Protein AF-A0A3D3TD52-F1 (afdb_monomer_lite)

Secondary structure (DSSP, 8-state):
-HHHHHHHHHHHTT-HHHHHHHHHHHHHHHHHHHHHHH--HHHHHHHHHHHHHHHHHTGGGGGG-S-HHHHHHHHHHHHHHHHHHHHHHHHTS-TTTS-HHHHHHHHHHHHHHHHHHHHT-

Sequence (121 aa):
MEKVQSIIEAVSRNDRNSFNEFYGLYYEQVFRYSYFFLKNKEASKEVVSNVFFSIWQSRTKLKDISNMDTWMYVITKNECTRYLNKNRVYNKLSLEEIPVHLYEEAERKTDDAVLEEEIDK

Structure (mmCIF, N/CA/C/O backbone):
data_AF-A0A3D3TD52-F1
#
_entry.id   AF-A0A3D3TD52-F1
#
loop_
_atom_site.group_PDB
_atom_site.id
_atom_site.type_symbol
_atom_site.label_atom_id
_atom_site.label_alt_id
_atom_site.label_comp_id
_atom_site.label_asym_id
_atom_site.label_entity_id
_atom_site.label_seq_id
_atom_site.pdbx_PDB_ins_code
_atom_site.Cartn_x
_atom_site.Cartn_y
_atom_site.Cartn_z
_atom_site.occupancy
_atom_site.B_iso_or_equiv
_atom_site.auth_seq_id
_atom_site.auth_comp_id
_atom_site.auth_asym_id
_atom_site.auth_atom_id
_atom_site.pdbx_PDB_model_num
ATOM 1 N N . MET A 1 1 ? -7.005 -12.672 15.094 1.00 56.22 1 MET A N 1
ATOM 2 C CA . MET A 1 1 ? -7.988 -12.187 14.100 1.00 56.22 1 MET A CA 1
ATOM 3 C C . MET A 1 1 ? -8.707 -10.928 14.583 1.00 56.22 1 MET A C 1
ATOM 5 O O . MET A 1 1 ? -8.714 -9.962 13.836 1.00 56.22 1 MET A O 1
ATOM 9 N N . GLU A 1 2 ? -9.190 -10.866 15.830 1.00 65.56 2 GLU A N 1
ATOM 10 C CA . GLU A 1 2 ? -9.918 -9.695 16.376 1.00 65.56 2 GLU A CA 1
ATOM 11 C C . GLU A 1 2 ? -9.160 -8.356 16.293 1.00 65.56 2 GLU A C 1
ATOM 13 O O . GLU A 1 2 ? -9.740 -7.347 15.905 1.00 65.56 2 GLU A O 1
ATOM 18 N N . LYS A 1 3 ? -7.845 -8.345 16.559 1.00 81.81 3 LYS A N 1
ATOM 19 C CA . LYS A 1 3 ? -7.029 -7.115 16.514 1.00 81.81 3 LYS A CA 1
ATOM 20 C C . LYS A 1 3 ? -6.904 -6.495 15.113 1.00 81.81 3 LYS A C 1
ATOM 22 O O . LYS A 1 3 ? -6.820 -5.283 14.985 1.00 81.81 3 LYS A O 1
ATOM 27 N N . VAL A 1 4 ? -6.868 -7.306 14.054 1.00 85.19 4 VAL A N 1
ATOM 28 C CA . VAL A 1 4 ? -6.751 -6.783 12.677 1.00 85.19 4 VAL A CA 1
ATOM 29 C C . VAL A 1 4 ? -8.076 -6.167 12.239 1.00 85.19 4 VAL A C 1
ATOM 31 O O . VAL A 1 4 ? -8.089 -5.091 11.646 1.00 85.19 4 VAL A O 1
ATOM 34 N N . GLN A 1 5 ? -9.189 -6.810 12.593 1.00 87.94 5 GLN A N 1
ATOM 35 C CA . GLN A 1 5 ? -10.522 -6.301 12.295 1.00 87.94 5 GLN A CA 1
ATOM 36 C C . GLN A 1 5 ? -10.786 -4.960 12.994 1.00 87.94 5 GLN A C 1
ATOM 38 O O . GLN A 1 5 ? -11.261 -4.025 12.353 1.00 87.94 5 GLN A O 1
ATOM 43 N N . SER A 1 6 ? -10.404 -4.819 14.270 1.00 91.81 6 SER A N 1
ATOM 44 C CA . SER A 1 6 ? -10.568 -3.552 14.994 1.00 91.81 6 SER A CA 1
ATOM 45 C C . SER A 1 6 ? -9.738 -2.413 14.388 1.00 91.81 6 SER A C 1
ATOM 47 O O . SER A 1 6 ? -10.226 -1.286 14.283 1.00 91.81 6 SER A O 1
ATOM 49 N N . ILE A 1 7 ? -8.515 -2.707 13.928 1.00 92.50 7 ILE A N 1
ATOM 50 C CA . ILE A 1 7 ? -7.670 -1.751 13.196 1.00 92.50 7 ILE A CA 1
ATOM 51 C C . ILE A 1 7 ? -8.362 -1.324 11.896 1.00 92.50 7 ILE A C 1
ATOM 53 O O . ILE A 1 7 ? -8.480 -0.130 11.628 1.00 92.50 7 ILE A O 1
ATOM 57 N N . ILE A 1 8 ? -8.873 -2.274 11.108 1.00 92.88 8 ILE A N 1
ATOM 58 C CA . ILE A 1 8 ? -9.581 -1.992 9.850 1.00 92.88 8 ILE A CA 1
ATOM 59 C C . ILE A 1 8 ? -10.810 -1.101 10.088 1.00 92.88 8 ILE A C 1
ATOM 61 O O . ILE A 1 8 ? -11.031 -0.126 9.364 1.00 92.88 8 ILE A O 1
ATOM 65 N N . GLU A 1 9 ? -11.593 -1.389 11.125 1.00 93.50 9 GLU A N 1
ATOM 66 C CA . GLU A 1 9 ? -12.762 -0.588 11.486 1.00 93.50 9 GLU A CA 1
ATOM 67 C C . GLU A 1 9 ? -12.387 0.841 11.889 1.00 93.50 9 GLU A C 1
ATOM 69 O O . GLU A 1 9 ? -13.052 1.797 11.482 1.00 93.50 9 GLU A O 1
ATOM 74 N N . ALA A 1 10 ? -11.318 1.020 12.663 1.00 94.06 10 ALA A N 1
ATOM 75 C CA . ALA A 1 10 ? -10.824 2.342 13.034 1.00 94.06 10 ALA A CA 1
ATOM 76 C C . ALA A 1 10 ? -10.283 3.121 11.819 1.00 94.06 10 ALA A C 1
ATOM 78 O O . ALA A 1 10 ? -10.644 4.285 11.623 1.00 94.06 10 ALA A O 1
ATOM 79 N N . VAL A 1 11 ? -9.531 2.461 10.931 1.00 94.88 11 VAL A N 1
ATOM 80 C CA . VAL A 1 11 ? -9.062 3.035 9.656 1.00 94.88 11 VAL A CA 1
ATOM 81 C C . VAL A 1 11 ? -10.234 3.517 8.799 1.00 94.88 11 VAL A C 1
ATOM 83 O O . VAL A 1 11 ? -10.204 4.632 8.270 1.00 94.88 11 VAL A O 1
ATOM 86 N N . SER A 1 12 ? -11.310 2.726 8.711 1.00 93.75 12 SER A N 1
ATOM 87 C CA . SER A 1 12 ? -12.510 3.094 7.945 1.00 93.75 12 SER A CA 1
ATOM 88 C C . SER A 1 12 ? -13.197 4.367 8.463 1.00 93.75 12 SER A C 1
ATOM 90 O O . SER A 1 12 ? -13.893 5.045 7.707 1.00 93.75 12 SER A O 1
ATOM 92 N N . ARG A 1 13 ? -12.944 4.734 9.727 1.00 94.38 13 ARG A N 1
ATOM 93 C CA . ARG A 1 13 ? -13.448 5.938 10.403 1.00 94.38 13 ARG A CA 1
ATOM 94 C C . ARG A 1 13 ? -12.460 7.111 10.392 1.00 94.38 13 ARG A C 1
ATOM 96 O O . ARG A 1 13 ? -12.650 8.063 11.141 1.00 94.38 13 ARG A O 1
ATOM 103 N N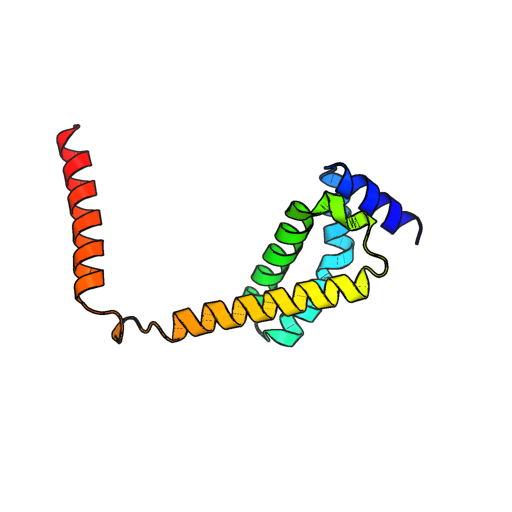 . ASN A 1 14 ? -11.468 7.095 9.497 1.00 93.62 14 ASN A N 1
ATOM 104 C CA . ASN A 1 14 ? -10.433 8.131 9.337 1.00 93.62 14 ASN A CA 1
ATOM 105 C C . ASN A 1 14 ? -9.371 8.181 10.443 1.00 93.62 14 ASN A C 1
ATOM 107 O O . ASN A 1 14 ? -8.650 9.178 10.524 1.00 93.62 14 ASN A O 1
ATOM 111 N N . ASP A 1 15 ? -9.232 7.142 11.269 1.00 95.62 15 ASP A N 1
ATOM 112 C CA . ASP A 1 15 ? -8.166 7.140 12.265 1.00 9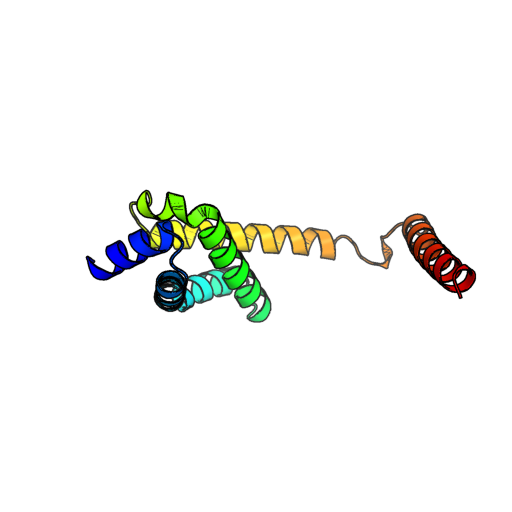5.62 15 ASP A CA 1
ATOM 113 C C . ASP A 1 15 ? -6.795 6.906 11.611 1.00 95.62 15 ASP A C 1
ATOM 115 O O . ASP A 1 15 ? -6.494 5.832 11.083 1.00 95.62 15 ASP A O 1
ATOM 119 N N . ARG A 1 16 ? -5.950 7.939 11.654 1.00 94.12 16 ARG A N 1
ATOM 120 C CA . ARG A 1 16 ? -4.599 7.911 11.080 1.00 94.12 16 ARG A CA 1
ATOM 121 C C . ARG A 1 16 ? -3.655 7.015 11.877 1.00 94.12 16 ARG A C 1
ATOM 123 O O . ARG A 1 16 ? -2.770 6.409 11.282 1.00 94.12 16 ARG A O 1
ATOM 130 N N . ASN A 1 17 ? -3.845 6.903 13.192 1.00 96.06 17 ASN A N 1
ATOM 131 C CA . ASN A 1 17 ? -2.978 6.073 14.028 1.00 96.06 17 ASN A CA 1
ATOM 132 C C . ASN A 1 17 ? -3.187 4.592 13.711 1.00 96.06 17 ASN A C 1
ATOM 134 O O . ASN A 1 17 ? -2.223 3.887 13.418 1.00 96.06 17 ASN A O 1
ATOM 138 N N . SER A 1 18 ? -4.446 4.158 13.625 1.00 96.06 18 SER A N 1
ATOM 139 C CA . SER A 1 18 ? -4.775 2.808 13.162 1.00 96.06 18 SER A CA 1
ATOM 140 C C . SER A 1 18 ? -4.278 2.539 11.741 1.00 96.06 18 SER A C 1
ATOM 142 O O . SER A 1 18 ? -3.892 1.416 11.427 1.00 96.06 18 SER A O 1
ATOM 144 N N . PHE A 1 19 ? -4.220 3.554 10.871 1.00 96.94 19 PHE A N 1
ATOM 145 C CA . PHE A 1 19 ? -3.647 3.374 9.535 1.00 96.94 19 PHE A CA 1
ATOM 146 C C . PHE A 1 19 ? -2.132 3.160 9.562 1.00 96.94 19 PHE A C 1
ATOM 148 O O . PHE A 1 19 ? -1.626 2.344 8.797 1.00 96.94 19 PHE A O 1
ATOM 155 N N . ASN A 1 20 ? -1.409 3.824 10.465 1.00 96.69 20 ASN A N 1
ATOM 156 C CA . ASN A 1 20 ? 0.016 3.561 10.666 1.00 96.69 20 ASN A CA 1
ATOM 157 C C . ASN A 1 20 ? 0.257 2.135 11.184 1.00 96.69 20 ASN A C 1
ATOM 159 O O . ASN A 1 20 ? 1.180 1.464 10.722 1.00 96.69 20 ASN A O 1
ATOM 163 N N . GLU A 1 21 ? -0.592 1.642 12.091 1.00 96.31 21 GLU A N 1
ATOM 164 C CA . GLU A 1 21 ? -0.534 0.245 12.537 1.00 96.31 21 GLU A CA 1
ATOM 165 C C . GLU A 1 21 ? -0.821 -0.726 11.387 1.00 96.31 21 GLU A C 1
ATOM 167 O O . GLU A 1 21 ? -0.057 -1.664 11.160 1.00 96.31 21 GLU A O 1
ATOM 172 N N . PHE A 1 22 ? -1.876 -0.468 10.611 1.00 95.88 22 PHE A N 1
ATOM 173 C CA . PHE A 1 22 ? -2.210 -1.238 9.413 1.00 95.88 22 PHE A CA 1
ATOM 174 C C . PHE A 1 22 ? -1.044 -1.272 8.416 1.00 95.88 22 PHE A C 1
ATOM 176 O O . PHE A 1 22 ? -0.678 -2.336 7.919 1.00 95.88 22 PHE A O 1
ATOM 183 N N . TYR A 1 23 ? -0.423 -0.120 8.157 1.00 97.19 23 TYR A N 1
ATOM 184 C CA . TYR A 1 23 ? 0.753 -0.017 7.304 1.00 97.19 23 TYR A CA 1
ATOM 185 C C . TYR A 1 23 ? 1.887 -0.902 7.825 1.00 97.19 23 TYR A C 1
ATOM 187 O O . TYR A 1 23 ? 2.427 -1.707 7.070 1.00 97.19 23 TYR A O 1
ATOM 195 N N . GLY A 1 24 ? 2.211 -0.815 9.119 1.00 96.69 24 GLY A N 1
ATOM 196 C CA . GLY A 1 24 ? 3.254 -1.633 9.740 1.00 96.69 24 GLY A CA 1
ATOM 197 C C . GLY A 1 24 ? 3.008 -3.139 9.607 1.00 96.69 24 GLY A C 1
ATOM 198 O O . GLY A 1 24 ? 3.953 -3.890 9.376 1.00 96.69 24 GLY A O 1
ATOM 199 N N . LEU A 1 25 ? 1.747 -3.578 9.688 1.00 95.31 25 LEU A N 1
ATOM 200 C CA . LEU A 1 25 ? 1.369 -4.989 9.549 1.00 95.31 25 LEU A CA 1
ATOM 201 C C . LEU A 1 25 ? 1.565 -5.527 8.126 1.00 95.31 25 LEU A C 1
ATOM 203 O O . LEU A 1 25 ? 2.012 -6.661 7.955 1.00 95.31 25 LEU A O 1
ATOM 207 N N . TYR A 1 26 ? 1.232 -4.733 7.107 1.00 96.94 26 TYR A N 1
ATOM 208 C CA . TYR A 1 26 ? 1.199 -5.201 5.716 1.00 96.94 26 TYR A CA 1
ATOM 209 C C . TYR A 1 26 ? 2.395 -4.753 4.872 1.00 96.94 26 TYR A C 1
ATOM 211 O O . TYR A 1 26 ? 2.602 -5.291 3.784 1.00 96.94 26 TYR A O 1
ATOM 219 N N . TYR A 1 27 ? 3.211 -3.811 5.354 1.00 98.19 27 TYR A N 1
ATOM 220 C CA . TYR A 1 27 ? 4.322 -3.231 4.597 1.00 98.19 27 TYR A CA 1
ATOM 221 C C . TYR A 1 27 ? 5.259 -4.290 4.013 1.00 98.19 27 TYR A C 1
ATOM 223 O O . TYR A 1 27 ? 5.532 -4.274 2.814 1.00 98.19 27 TYR A O 1
ATOM 231 N N . GLU A 1 28 ? 5.731 -5.233 4.833 1.00 98.00 28 GLU A N 1
ATOM 232 C CA . GLU A 1 28 ? 6.680 -6.250 4.375 1.00 98.00 28 GLU A CA 1
ATOM 233 C C . GLU A 1 28 ? 6.054 -7.162 3.308 1.00 98.00 28 GLU A C 1
ATOM 235 O O . GLU A 1 28 ? 6.693 -7.495 2.310 1.00 98.00 28 GLU A O 1
ATOM 240 N N . GLN A 1 29 ? 4.783 -7.536 3.479 1.00 97.56 29 GLN A N 1
ATOM 241 C CA . GLN A 1 29 ? 4.054 -8.368 2.523 1.00 97.56 29 GLN A CA 1
ATOM 242 C C . GLN A 1 29 ? 3.914 -7.657 1.169 1.00 97.56 29 GLN A C 1
ATOM 244 O O . GLN A 1 29 ? 4.308 -8.222 0.145 1.00 97.56 29 GLN A O 1
ATOM 249 N N . VAL A 1 30 ? 3.442 -6.406 1.171 1.00 98.56 30 VAL A N 1
ATOM 250 C CA . VAL A 1 30 ? 3.306 -5.580 -0.040 1.00 98.56 30 VAL A CA 1
ATOM 251 C C . VAL A 1 30 ? 4.668 -5.371 -0.696 1.00 98.56 30 VAL A C 1
ATOM 253 O O . VAL A 1 30 ? 4.804 -5.562 -1.901 1.00 98.56 30 VAL A O 1
ATOM 256 N N . PHE A 1 31 ? 5.707 -5.053 0.081 1.00 98.75 31 PHE A N 1
ATOM 257 C CA . PHE A 1 31 ? 7.055 -4.863 -0.447 1.00 98.75 31 PHE A CA 1
ATOM 258 C C . PHE A 1 31 ? 7.593 -6.131 -1.122 1.00 98.75 31 PHE A C 1
ATOM 260 O O . PHE A 1 31 ? 8.133 -6.052 -2.225 1.00 98.75 31 PHE A O 1
ATOM 267 N N . ARG A 1 32 ? 7.416 -7.310 -0.508 1.00 98.50 32 ARG A N 1
ATOM 268 C CA . ARG A 1 32 ? 7.843 -8.590 -1.100 1.00 98.50 32 ARG A CA 1
ATOM 269 C C . ARG A 1 32 ? 7.115 -8.883 -2.408 1.00 98.50 32 ARG A C 1
ATOM 271 O O . ARG A 1 32 ? 7.762 -9.309 -3.363 1.00 98.50 32 ARG A O 1
ATOM 278 N N . TYR A 1 33 ? 5.808 -8.633 -2.482 1.00 98.25 33 TYR A N 1
ATOM 279 C CA . TYR A 1 33 ? 5.050 -8.782 -3.727 1.00 98.25 33 TYR A CA 1
ATOM 280 C C . TYR A 1 33 ? 5.533 -7.808 -4.799 1.00 98.25 33 TYR A C 1
ATOM 282 O O . TYR A 1 33 ? 5.849 -8.234 -5.909 1.00 98.25 33 TYR A O 1
ATOM 290 N N . SER A 1 34 ? 5.678 -6.528 -4.460 1.00 98.56 34 SER A N 1
ATOM 291 C CA . SER A 1 34 ? 6.193 -5.516 -5.382 1.00 98.56 34 SER A CA 1
ATOM 292 C C . SER A 1 34 ? 7.569 -5.889 -5.923 1.00 98.56 34 SER A C 1
ATOM 294 O O . SER A 1 34 ? 7.782 -5.898 -7.135 1.00 98.56 34 SER A O 1
ATOM 296 N N . TYR A 1 35 ? 8.484 -6.301 -5.044 1.00 98.44 35 TYR A N 1
ATOM 297 C CA . TYR A 1 35 ? 9.826 -6.715 -5.440 1.00 98.44 35 TYR A CA 1
ATOM 298 C C . TYR A 1 35 ? 9.819 -7.990 -6.279 1.00 98.44 35 TYR A C 1
ATOM 300 O O . TYR A 1 35 ? 10.597 -8.110 -7.225 1.00 98.44 35 TYR A O 1
ATOM 308 N N . PHE A 1 36 ? 8.915 -8.929 -5.993 1.00 97.62 36 PHE A N 1
ATOM 309 C CA . PHE A 1 36 ? 8.751 -10.123 -6.808 1.00 97.62 36 PHE A CA 1
ATOM 310 C C . PHE A 1 36 ? 8.425 -9.780 -8.269 1.00 97.62 36 PHE A C 1
ATOM 312 O O . PHE A 1 36 ? 9.044 -10.371 -9.155 1.00 97.62 36 PHE A O 1
ATOM 319 N N . PHE A 1 37 ? 7.525 -8.820 -8.514 1.00 96.00 37 PHE A N 1
ATOM 320 C CA . PHE A 1 37 ? 7.127 -8.408 -9.864 1.00 96.00 37 PHE A CA 1
ATOM 321 C C . PHE A 1 37 ? 8.130 -7.471 -10.545 1.00 96.00 37 PHE A C 1
ATOM 323 O O . PHE A 1 37 ? 8.348 -7.593 -11.747 1.00 96.00 37 PHE A O 1
ATOM 330 N N . LEU A 1 38 ? 8.724 -6.534 -9.802 1.00 96.88 38 LEU A N 1
ATOM 331 C CA . LEU A 1 38 ? 9.519 -5.445 -10.382 1.00 96.88 38 LEU A CA 1
ATOM 332 C C . LEU A 1 38 ? 11.024 -5.715 -10.388 1.00 96.88 38 LEU A C 1
ATOM 334 O O . LEU A 1 38 ? 11.740 -5.107 -11.176 1.00 96.88 38 LEU A O 1
ATOM 338 N N . LYS A 1 39 ? 11.521 -6.576 -9.486 1.00 96.94 39 LYS A N 1
ATOM 339 C CA . LYS A 1 39 ? 12.956 -6.866 -9.281 1.00 96.94 39 LYS A CA 1
ATOM 340 C C . LYS A 1 39 ? 13.834 -5.623 -9.051 1.00 96.94 39 LYS A C 1
ATOM 342 O O . LYS A 1 39 ? 15.052 -5.693 -9.167 1.00 96.94 39 LYS A O 1
ATOM 347 N N . ASN A 1 40 ? 13.228 -4.500 -8.671 1.00 97.69 40 ASN A N 1
ATOM 348 C CA . ASN A 1 40 ? 13.890 -3.225 -8.420 1.00 97.69 40 ASN A CA 1
ATOM 349 C C . ASN A 1 40 ? 13.389 -2.648 -7.089 1.00 97.69 40 ASN A C 1
ATOM 351 O O . ASN A 1 40 ? 12.180 -2.587 -6.849 1.00 97.69 40 ASN A O 1
ATOM 355 N N . LYS A 1 41 ? 14.309 -2.264 -6.200 1.00 97.94 41 LYS A N 1
ATOM 356 C CA . LYS A 1 41 ? 13.990 -1.870 -4.821 1.00 97.94 41 LYS A CA 1
ATOM 357 C C . LYS A 1 41 ? 13.275 -0.521 -4.765 1.00 97.94 41 LYS A C 1
ATOM 359 O O . LYS A 1 41 ? 12.309 -0.379 -4.020 1.00 97.94 41 LYS A O 1
ATOM 364 N N . GLU A 1 42 ? 13.731 0.445 -5.543 1.00 97.69 42 GLU A N 1
ATOM 365 C CA . GLU A 1 42 ? 13.221 1.813 -5.610 1.00 97.69 42 GLU A CA 1
ATOM 366 C C . GLU A 1 42 ? 11.804 1.823 -6.193 1.00 97.69 42 GLU A C 1
ATOM 368 O O . GLU A 1 42 ? 10.877 2.306 -5.545 1.00 97.69 42 GLU A O 1
ATOM 373 N N . ALA A 1 43 ? 11.610 1.157 -7.332 1.00 97.44 43 ALA A N 1
ATOM 374 C CA . ALA A 1 43 ? 10.303 0.943 -7.947 1.00 97.44 43 ALA A CA 1
ATOM 375 C C . ALA A 1 43 ? 9.334 0.218 -6.999 1.00 97.44 43 ALA A C 1
ATOM 377 O O . ALA A 1 43 ? 8.153 0.551 -6.916 1.00 97.44 43 ALA A O 1
ATOM 378 N N . SER A 1 44 ? 9.835 -0.756 -6.230 1.00 98.50 44 SER A N 1
ATOM 379 C CA . SER A 1 44 ? 9.016 -1.465 -5.240 1.00 98.50 44 SER A CA 1
ATOM 380 C C . SER A 1 44 ? 8.552 -0.552 -4.113 1.00 98.50 44 SER A C 1
ATOM 382 O O . SER A 1 44 ? 7.397 -0.645 -3.708 1.00 98.50 44 SER A O 1
ATOM 384 N N . LYS A 1 45 ? 9.418 0.342 -3.620 1.00 98.44 45 LYS A N 1
ATOM 385 C CA . LYS A 1 45 ? 9.038 1.343 -2.612 1.00 9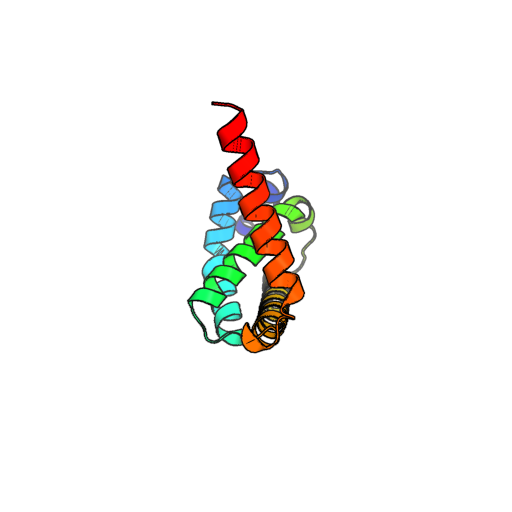8.44 45 LYS A CA 1
ATOM 386 C C . LYS A 1 45 ? 7.991 2.314 -3.153 1.00 98.44 45 LYS A C 1
ATOM 388 O O . LYS A 1 45 ? 7.046 2.626 -2.439 1.00 98.44 45 LYS A O 1
ATOM 393 N N . GLU A 1 46 ? 8.128 2.754 -4.402 1.00 98.06 46 GLU A N 1
ATOM 394 C CA . GLU A 1 46 ? 7.131 3.619 -5.041 1.00 98.06 46 GLU A CA 1
ATOM 395 C C . GLU A 1 46 ? 5.769 2.921 -5.144 1.00 98.06 46 GLU A C 1
ATOM 397 O O . GLU A 1 46 ? 4.747 3.484 -4.751 1.00 98.06 46 GLU A O 1
ATOM 402 N N . VAL A 1 47 ? 5.748 1.662 -5.595 1.00 98.44 47 VAL A N 1
ATOM 403 C CA . VAL A 1 47 ? 4.508 0.879 -5.654 1.00 98.44 47 VAL A CA 1
ATOM 404 C C . VAL A 1 47 ? 3.903 0.663 -4.271 1.00 98.44 47 VAL A C 1
ATOM 406 O O . VAL A 1 47 ? 2.696 0.822 -4.126 1.00 98.44 47 VAL A O 1
ATOM 409 N N . VAL A 1 48 ? 4.706 0.358 -3.247 1.00 98.62 48 VAL A N 1
ATOM 410 C CA . VAL A 1 48 ? 4.218 0.251 -1.861 1.00 98.62 48 VAL A CA 1
ATOM 411 C C . VAL A 1 48 ? 3.505 1.538 -1.442 1.00 98.62 48 VAL A C 1
ATOM 413 O O . VAL A 1 48 ? 2.363 1.479 -0.985 1.00 98.62 48 VAL A O 1
ATOM 416 N N . SER A 1 49 ? 4.128 2.699 -1.659 1.00 98.44 49 SER A N 1
ATOM 417 C CA . SER A 1 49 ? 3.513 3.996 -1.360 1.00 98.44 49 SER A CA 1
ATOM 418 C C . SER A 1 49 ? 2.192 4.191 -2.110 1.00 98.44 49 SER A C 1
ATOM 420 O O . SER A 1 49 ? 1.194 4.574 -1.502 1.00 98.44 49 SER A O 1
ATOM 422 N N . ASN A 1 50 ? 2.151 3.867 -3.405 1.00 98.31 50 ASN A N 1
ATOM 423 C CA . ASN A 1 50 ? 0.945 3.988 -4.229 1.00 98.31 50 ASN A CA 1
ATOM 424 C C . ASN A 1 50 ? -0.185 3.054 -3.772 1.00 98.31 50 ASN A C 1
ATOM 426 O O . ASN A 1 50 ? -1.348 3.467 -3.749 1.00 98.31 50 ASN A O 1
ATOM 430 N N . VAL A 1 51 ? 0.144 1.818 -3.377 1.00 98.38 51 VAL A N 1
ATOM 431 C CA . VAL A 1 51 ? -0.810 0.856 -2.810 1.00 98.38 51 VAL A CA 1
ATOM 432 C C . VAL A 1 51 ? -1.425 1.445 -1.548 1.00 98.38 51 VAL A C 1
ATOM 434 O O . VAL A 1 51 ? -2.634 1.659 -1.508 1.00 98.38 51 VAL A O 1
ATOM 437 N N . PHE A 1 52 ? -0.617 1.785 -0.542 1.00 98.31 52 PHE A N 1
ATOM 438 C CA . PHE A 1 52 ? -1.141 2.289 0.728 1.00 98.31 52 PHE A CA 1
ATOM 439 C C . PHE A 1 52 ? -1.878 3.622 0.576 1.00 98.31 52 PHE A C 1
ATOM 441 O O . PHE A 1 52 ? -2.907 3.827 1.219 1.00 98.31 52 PHE A O 1
ATOM 448 N N . PHE A 1 53 ? -1.438 4.497 -0.326 1.00 97.81 53 PHE A N 1
ATOM 449 C CA . PHE A 1 53 ? -2.175 5.713 -0.650 1.00 97.81 53 PHE A CA 1
ATOM 450 C C . PHE A 1 53 ? -3.563 5.409 -1.233 1.00 97.81 53 PHE A C 1
ATOM 452 O O . PHE A 1 53 ? -4.560 5.978 -0.787 1.00 97.81 53 PHE A O 1
ATOM 459 N N . SER A 1 54 ? -3.658 4.460 -2.167 1.00 96.62 54 SER A N 1
ATOM 460 C CA . SER A 1 54 ? -4.934 4.033 -2.764 1.00 96.62 54 SER A CA 1
ATOM 461 C C . SER A 1 54 ? -5.860 3.376 -1.732 1.00 96.62 54 SER A C 1
ATOM 463 O O . SER A 1 54 ? -7.071 3.621 -1.723 1.00 96.62 54 SER A O 1
ATOM 465 N N . ILE A 1 55 ? -5.293 2.591 -0.812 1.00 96.38 55 ILE A N 1
ATOM 466 C CA . ILE A 1 55 ? -6.010 2.013 0.332 1.00 96.38 55 ILE A CA 1
ATOM 467 C C . ILE A 1 55 ? -6.566 3.130 1.216 1.00 96.38 55 ILE A C 1
ATOM 469 O O . ILE A 1 55 ? -7.751 3.121 1.539 1.00 96.38 55 ILE A O 1
ATOM 473 N N . TRP A 1 56 ? -5.751 4.127 1.571 1.00 97.19 56 TRP A N 1
ATOM 474 C CA . TRP A 1 56 ? -6.202 5.253 2.382 1.00 97.19 56 TRP A CA 1
ATOM 475 C C . TRP A 1 56 ? -7.338 6.021 1.703 1.00 97.19 56 TRP A C 1
ATOM 477 O O . TRP A 1 56 ? -8.347 6.321 2.343 1.00 97.19 56 TRP A O 1
ATOM 487 N N . GLN A 1 57 ? -7.237 6.298 0.401 1.00 96.25 57 GLN A N 1
ATOM 488 C CA . GLN A 1 57 ? -8.308 6.966 -0.346 1.00 96.25 57 GLN A CA 1
ATOM 489 C C . GLN A 1 57 ? -9.628 6.187 -0.310 1.00 96.25 57 GLN A C 1
ATOM 491 O O . GLN A 1 57 ? -10.694 6.787 -0.182 1.00 96.25 57 GLN A O 1
ATOM 496 N N . SER A 1 58 ? -9.556 4.857 -0.364 1.00 94.56 58 SER A N 1
ATOM 497 C CA . SER A 1 58 ? -10.710 3.952 -0.369 1.00 94.56 58 SER A CA 1
ATOM 498 C C . SER A 1 58 ? -11.032 3.331 1.000 1.00 94.56 58 SER A C 1
ATOM 500 O O . SER A 1 58 ? -11.829 2.397 1.084 1.00 94.56 58 SER A O 1
ATOM 502 N N . ARG A 1 59 ? -10.477 3.884 2.090 1.00 95.69 59 ARG A N 1
ATOM 503 C CA . ARG A 1 59 ? -10.511 3.316 3.454 1.00 95.69 59 ARG A CA 1
ATOM 504 C C . ARG A 1 59 ? -11.888 2.939 3.992 1.00 95.69 59 ARG A C 1
ATOM 506 O O . ARG A 1 59 ? -12.005 1.997 4.765 1.00 95.69 59 ARG A O 1
ATOM 513 N N . THR A 1 60 ? -12.944 3.632 3.580 1.00 95.06 60 THR A N 1
ATOM 514 C CA . THR A 1 60 ? -14.316 3.342 4.028 1.00 95.06 60 THR A CA 1
ATOM 515 C C . THR A 1 60 ? -14.818 1.969 3.576 1.00 95.06 60 THR A C 1
ATOM 517 O O . THR A 1 60 ? -15.694 1.407 4.230 1.00 95.06 60 THR A O 1
ATOM 520 N N . LYS A 1 61 ? -14.237 1.420 2.501 1.00 92.56 61 LYS A N 1
ATOM 521 C CA . LYS A 1 61 ? -14.555 0.103 1.930 1.00 92.56 61 LYS A CA 1
ATOM 522 C C . LYS A 1 61 ? -13.689 -1.028 2.490 1.00 92.56 61 LYS A C 1
ATOM 524 O O . LYS A 1 61 ? -13.924 -2.184 2.160 1.00 92.56 61 LYS A O 1
ATOM 529 N N . LEU A 1 62 ? -12.687 -0.730 3.328 1.00 90.94 62 LEU A N 1
ATOM 530 C CA . LEU A 1 62 ? -11.770 -1.763 3.833 1.00 90.94 62 LEU A CA 1
ATOM 531 C C . LEU A 1 62 ? -12.490 -2.836 4.662 1.00 90.94 62 LEU A C 1
ATOM 533 O O . LEU A 1 62 ? -12.104 -3.999 4.625 1.00 90.94 62 LEU A O 1
ATOM 537 N N . LYS A 1 63 ? -13.543 -2.449 5.387 1.00 90.50 63 LYS A N 1
ATOM 538 C CA . LYS A 1 63 ? -14.359 -3.350 6.215 1.00 90.50 63 LYS A CA 1
ATOM 539 C C . LYS A 1 63 ? -15.149 -4.390 5.410 1.00 90.50 63 LYS A C 1
ATOM 541 O O . LYS A 1 63 ? -15.565 -5.391 5.977 1.00 90.50 63 LYS A O 1
ATOM 546 N N . ASP A 1 64 ? -15.348 -4.153 4.112 1.00 92.69 64 ASP A N 1
ATOM 547 C CA . ASP A 1 64 ? -16.115 -5.039 3.231 1.00 92.69 64 ASP A CA 1
ATOM 548 C C . ASP A 1 64 ? -15.223 -6.143 2.619 1.00 92.69 64 ASP A C 1
ATOM 550 O O . ASP A 1 64 ? -15.692 -7.003 1.873 1.00 92.69 64 ASP A O 1
ATOM 554 N N . ILE A 1 65 ? -13.918 -6.126 2.917 1.00 91.12 65 ILE A N 1
ATOM 555 C CA . ILE A 1 65 ? -12.939 -7.075 2.388 1.00 91.12 65 ILE A CA 1
ATOM 556 C C . ILE A 1 65 ? -12.956 -8.349 3.236 1.00 91.12 65 ILE A C 1
ATOM 558 O O . ILE A 1 65 ? -12.532 -8.353 4.388 1.00 91.12 65 ILE A O 1
ATOM 562 N N . SER A 1 66 ? -13.386 -9.459 2.637 1.00 89.75 66 SER A N 1
ATOM 563 C CA . SER A 1 66 ? -13.468 -10.761 3.311 1.00 89.75 66 SER A CA 1
ATOM 564 C C . SER A 1 66 ? -12.110 -11.434 3.535 1.00 89.75 66 SER A C 1
ATOM 566 O O . SER A 1 66 ? -11.918 -12.113 4.541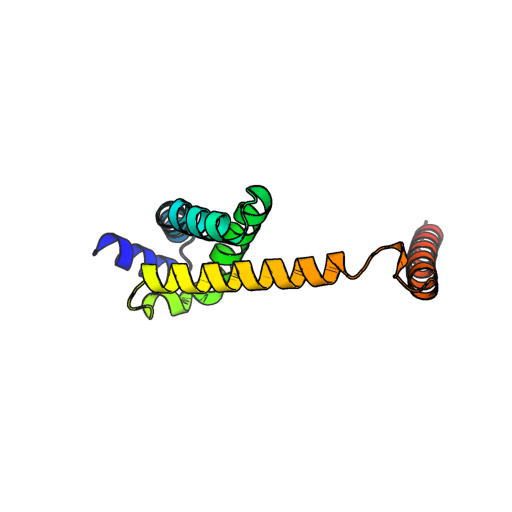 1.00 89.75 66 SER A O 1
ATOM 568 N N . ASN A 1 67 ? -11.160 -11.263 2.610 1.00 91.88 67 ASN A N 1
ATOM 569 C CA . ASN A 1 67 ? -9.819 -11.839 2.701 1.00 91.88 67 ASN A CA 1
ATOM 570 C C . ASN A 1 67 ? -8.762 -10.778 2.378 1.00 91.88 67 ASN A C 1
ATOM 572 O O . ASN A 1 67 ? -8.476 -10.494 1.211 1.00 91.88 67 ASN A O 1
ATOM 576 N N . MET A 1 68 ? -8.193 -10.194 3.436 1.00 91.50 68 MET A N 1
ATOM 577 C CA . MET A 1 68 ? -7.239 -9.092 3.320 1.00 91.50 68 MET A CA 1
ATOM 578 C C . MET A 1 68 ? -5.958 -9.505 2.590 1.00 91.50 68 MET A C 1
ATOM 580 O O . MET A 1 68 ? -5.498 -8.752 1.743 1.00 91.50 68 MET A O 1
ATOM 584 N N . ASP A 1 69 ? -5.418 -10.702 2.837 1.00 91.00 69 ASP A N 1
ATOM 585 C CA . ASP A 1 69 ? -4.177 -11.162 2.192 1.00 91.00 69 ASP A CA 1
ATOM 586 C C . ASP A 1 69 ? -4.341 -11.322 0.674 1.00 91.00 69 ASP A C 1
ATOM 588 O O . ASP A 1 69 ? -3.515 -10.855 -0.114 1.00 91.00 69 ASP A O 1
ATOM 592 N N . THR A 1 70 ? -5.448 -11.937 0.244 1.00 94.56 70 THR A N 1
ATOM 593 C CA . THR A 1 70 ? -5.768 -12.102 -1.182 1.00 94.56 70 THR A CA 1
ATOM 594 C C . THR A 1 70 ? -5.977 -10.748 -1.844 1.00 94.56 70 THR A C 1
ATOM 596 O O . THR A 1 70 ? -5.458 -10.492 -2.932 1.00 94.56 70 THR A O 1
ATOM 599 N N . TRP A 1 71 ? -6.712 -9.855 -1.181 1.00 95.44 71 TRP A N 1
ATOM 600 C CA . TRP A 1 71 ? -6.935 -8.510 -1.690 1.00 95.44 71 TRP A CA 1
ATOM 601 C C . TRP A 1 71 ? -5.634 -7.707 -1.784 1.00 95.44 71 TRP A C 1
ATOM 603 O O . TRP A 1 71 ? -5.394 -7.067 -2.809 1.00 95.44 71 TRP A O 1
ATOM 613 N N . MET A 1 72 ? -4.760 -7.812 -0.778 1.00 96.06 72 MET A N 1
ATOM 614 C CA . MET A 1 72 ? -3.457 -7.150 -0.745 1.00 96.06 72 MET A CA 1
ATOM 615 C C . MET A 1 72 ? -2.562 -7.619 -1.892 1.00 96.06 72 MET A C 1
ATOM 617 O O . MET A 1 72 ? -1.909 -6.808 -2.550 1.00 96.06 72 MET A O 1
ATOM 621 N N . TYR A 1 73 ? -2.581 -8.916 -2.202 1.00 96.19 73 TYR A N 1
ATOM 622 C CA . TYR A 1 73 ? -1.897 -9.448 -3.377 1.00 96.19 73 TYR A CA 1
ATOM 623 C C . TYR A 1 73 ? -2.446 -8.847 -4.681 1.00 96.19 73 TYR A C 1
ATOM 625 O O . TYR A 1 73 ? -1.671 -8.374 -5.516 1.00 96.19 73 TYR A O 1
ATOM 633 N N . VAL A 1 74 ? -3.773 -8.829 -4.855 1.00 96.94 74 VAL A N 1
ATOM 634 C CA . VAL A 1 74 ? -4.422 -8.331 -6.080 1.00 96.94 74 VAL A CA 1
ATOM 635 C C . VAL A 1 74 ? -4.147 -6.844 -6.299 1.00 96.94 74 VAL A C 1
ATOM 637 O O . VAL A 1 74 ? -3.704 -6.469 -7.386 1.00 96.94 74 VAL A O 1
ATOM 640 N N . ILE A 1 75 ? -4.365 -5.996 -5.288 1.00 97.25 75 ILE A N 1
ATOM 641 C CA . ILE A 1 75 ? -4.125 -4.552 -5.420 1.00 97.25 75 ILE A CA 1
ATOM 642 C C . ILE A 1 75 ? -2.646 -4.266 -5.704 1.00 97.25 75 ILE A C 1
ATOM 644 O O . ILE A 1 75 ? -2.342 -3.479 -6.597 1.00 97.25 75 ILE A O 1
ATOM 648 N N . THR A 1 76 ? -1.725 -4.977 -5.044 1.00 98.38 76 THR A N 1
ATOM 649 C CA . THR A 1 76 ? -0.282 -4.820 -5.280 1.00 98.38 76 THR A CA 1
ATOM 650 C C . THR A 1 76 ? 0.105 -5.220 -6.701 1.00 98.38 76 THR A C 1
ATOM 652 O O . THR A 1 76 ? 0.784 -4.466 -7.394 1.00 98.38 76 THR A O 1
ATOM 655 N N . LYS A 1 77 ? -0.372 -6.373 -7.188 1.00 97.69 77 LYS A N 1
ATOM 656 C CA . LYS A 1 77 ? -0.121 -6.832 -8.564 1.00 97.69 77 LYS A CA 1
ATOM 657 C C . LYS A 1 77 ? -0.642 -5.834 -9.602 1.00 97.69 77 LYS A C 1
ATOM 659 O O . LYS A 1 77 ? 0.035 -5.569 -10.601 1.00 97.69 77 LYS A O 1
ATOM 664 N N . ASN A 1 78 ? -1.833 -5.283 -9.374 1.00 97.75 78 ASN A N 1
ATOM 665 C CA . ASN A 1 78 ? -2.427 -4.281 -10.255 1.00 97.75 78 ASN A CA 1
ATOM 666 C C . ASN A 1 78 ? -1.573 -3.008 -10.288 1.00 97.75 78 ASN A C 1
ATOM 668 O O . ASN A 1 78 ? -1.283 -2.494 -11.368 1.00 97.75 78 ASN A O 1
ATOM 672 N N . GLU A 1 79 ? -1.098 -2.549 -9.130 1.00 98.31 79 GLU A N 1
ATOM 673 C CA . GLU A 1 79 ? -0.207 -1.393 -9.026 1.00 98.31 79 GLU A CA 1
ATOM 674 C C . GLU A 1 79 ? 1.155 -1.619 -9.694 1.00 98.31 79 GLU A C 1
ATOM 676 O O . GLU A 1 79 ? 1.611 -0.761 -10.450 1.00 98.31 79 GLU A O 1
ATOM 681 N N . CYS A 1 80 ? 1.772 -2.796 -9.534 1.00 97.94 80 CYS A N 1
ATOM 682 C CA . CYS A 1 80 ? 2.979 -3.161 -10.285 1.00 97.94 80 CYS A CA 1
ATOM 683 C C . CYS A 1 80 ? 2.741 -3.129 -11.797 1.00 97.94 80 CYS A C 1
ATOM 685 O O . CYS A 1 80 ? 3.558 -2.605 -12.550 1.00 97.94 80 CY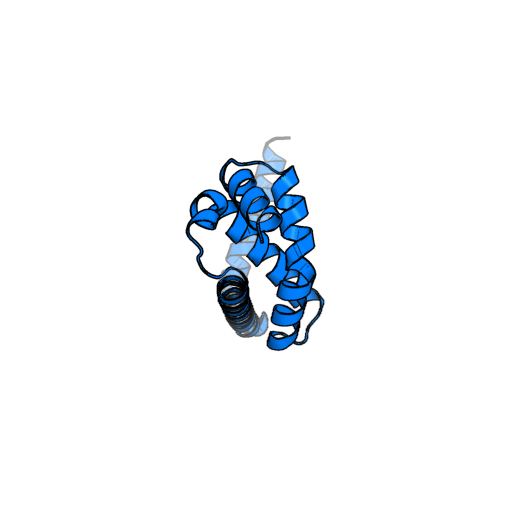S A O 1
ATOM 687 N N . THR A 1 81 ? 1.610 -3.670 -12.251 1.00 96.44 81 THR A N 1
ATOM 688 C CA . THR A 1 81 ? 1.251 -3.686 -13.675 1.00 96.44 81 THR A CA 1
ATOM 689 C C . THR A 1 81 ? 1.075 -2.263 -14.206 1.00 96.44 81 THR A C 1
ATOM 691 O O . THR A 1 81 ? 1.589 -1.926 -15.273 1.00 96.44 81 THR A O 1
ATOM 694 N N . ARG A 1 82 ? 0.402 -1.396 -13.439 1.00 96.56 82 ARG A N 1
ATOM 695 C CA . ARG A 1 82 ? 0.237 0.026 -13.763 1.00 96.56 82 ARG A CA 1
ATOM 696 C C . ARG A 1 82 ? 1.583 0.740 -13.845 1.00 96.56 82 ARG A C 1
ATOM 698 O O . ARG A 1 82 ? 1.823 1.456 -14.815 1.00 96.56 82 ARG A O 1
ATOM 705 N N . TYR A 1 83 ? 2.463 0.506 -12.873 1.00 96.50 83 TYR A N 1
ATOM 706 C CA . TYR A 1 83 ? 3.81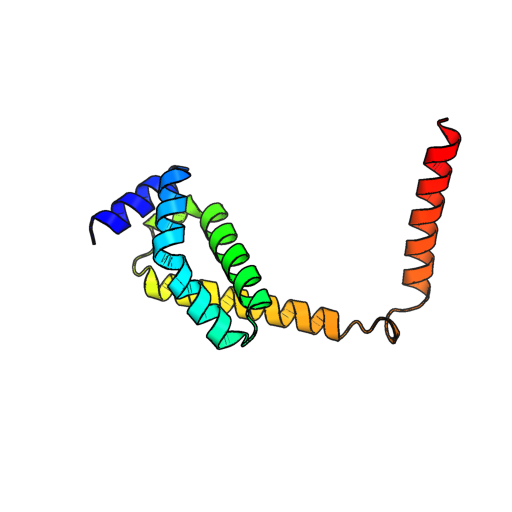5 1.057 -12.849 1.00 96.50 83 TYR A CA 1
ATOM 707 C C . TYR A 1 83 ? 4.616 0.647 -14.091 1.00 96.50 83 TYR A C 1
ATOM 709 O O . TYR A 1 83 ? 5.157 1.506 -14.785 1.00 96.50 83 TYR A O 1
ATOM 717 N N . LEU A 1 84 ? 4.647 -0.647 -14.425 1.00 93.81 84 LEU A N 1
ATOM 718 C CA . LEU A 1 84 ? 5.367 -1.157 -15.596 1.00 93.81 84 LEU A CA 1
ATOM 719 C C . LEU A 1 84 ? 4.816 -0.587 -16.907 1.00 93.81 84 LEU A C 1
ATOM 721 O O . LEU A 1 84 ? 5.589 -0.196 -17.777 1.00 93.81 84 LEU A O 1
ATOM 725 N N . ASN A 1 85 ? 3.491 -0.488 -17.043 1.00 92.38 85 ASN A N 1
ATOM 726 C CA . ASN A 1 85 ? 2.867 0.101 -18.227 1.00 92.38 85 ASN A CA 1
ATOM 727 C C . ASN A 1 85 ? 3.219 1.584 -18.382 1.00 92.38 85 ASN A C 1
ATOM 729 O O . ASN A 1 85 ? 3.579 2.005 -19.479 1.00 92.38 85 ASN A O 1
ATOM 733 N N . LYS A 1 86 ? 3.166 2.355 -17.289 1.00 89.75 86 LYS A N 1
ATOM 734 C CA . LYS A 1 86 ? 3.542 3.774 -17.272 1.00 89.75 86 LYS A CA 1
ATOM 735 C C . LYS A 1 86 ? 5.013 3.962 -17.669 1.00 89.75 86 LYS A C 1
ATOM 737 O O . LYS A 1 86 ? 5.306 4.742 -18.567 1.00 89.75 86 LYS A O 1
ATOM 742 N N . ASN A 1 87 ? 5.922 3.182 -17.084 1.00 85.88 87 ASN A N 1
ATOM 743 C CA . ASN A 1 87 ? 7.349 3.236 -17.420 1.00 85.88 87 ASN A CA 1
ATOM 744 C C . ASN A 1 87 ? 7.643 2.765 -18.846 1.00 85.88 87 ASN A C 1
ATOM 746 O O . ASN A 1 87 ? 8.505 3.328 -19.508 1.00 85.88 87 ASN A O 1
ATOM 750 N N . ARG A 1 88 ? 6.899 1.787 -19.373 1.00 81.56 88 ARG A N 1
ATOM 751 C CA . ARG A 1 88 ? 7.027 1.386 -20.780 1.00 81.56 88 ARG A CA 1
ATOM 752 C C . ARG A 1 88 ? 6.617 2.506 -21.734 1.00 81.56 88 ARG A C 1
ATOM 754 O O . ARG A 1 88 ? 7.216 2.619 -22.794 1.00 81.56 88 ARG A O 1
ATOM 761 N N . VAL A 1 89 ? 5.602 3.301 -21.391 1.00 74.56 89 VAL A N 1
ATOM 762 C CA . VAL A 1 89 ? 5.215 4.476 -22.188 1.00 74.56 89 VAL A CA 1
ATOM 763 C C . VAL A 1 89 ? 6.320 5.531 -22.156 1.00 74.56 89 VAL A C 1
ATOM 765 O O . VAL A 1 89 ? 6.695 6.008 -23.217 1.00 74.56 89 VAL A O 1
ATOM 768 N N . TYR A 1 90 ? 6.901 5.831 -20.990 1.00 68.38 90 TYR A N 1
ATOM 769 C CA . TYR A 1 90 ? 8.021 6.779 -20.912 1.00 68.38 90 TYR A CA 1
ATOM 770 C C . TYR A 1 90 ? 9.279 6.285 -21.623 1.00 68.38 90 TYR A C 1
ATOM 772 O O . TYR A 1 90 ? 9.905 7.054 -22.333 1.00 68.38 90 TYR A O 1
ATOM 780 N N . ASN A 1 91 ? 9.612 4.998 -21.522 1.00 65.69 91 ASN A N 1
ATOM 781 C CA . ASN A 1 91 ? 10.758 4.432 -22.238 1.00 65.69 91 ASN A CA 1
ATOM 782 C C . ASN A 1 91 ? 10.545 4.383 -23.761 1.00 65.69 91 ASN A C 1
ATOM 784 O O . ASN A 1 91 ? 11.515 4.268 -24.499 1.00 65.69 91 ASN A O 1
ATOM 788 N N . LYS A 1 92 ? 9.291 4.434 -24.231 1.00 59.94 92 LYS A N 1
ATOM 789 C CA . LYS A 1 92 ? 8.946 4.608 -25.653 1.00 59.94 92 LYS A CA 1
ATOM 790 C C . LYS A 1 92 ? 8.937 6.068 -26.099 1.00 59.94 92 LYS A C 1
ATOM 792 O O . LYS A 1 92 ? 8.802 6.325 -27.282 1.00 59.94 92 LYS A O 1
ATOM 797 N N . LEU A 1 93 ? 8.986 7.010 -25.167 1.00 59.06 93 LEU A N 1
ATOM 798 C CA . LEU A 1 93 ? 9.185 8.419 -25.456 1.00 59.06 93 LEU A CA 1
ATOM 799 C C . LEU A 1 93 ? 10.679 8.673 -25.263 1.00 59.06 93 LEU A C 1
ATOM 801 O O . LEU A 1 93 ? 11.084 9.271 -24.268 1.00 59.06 93 LEU A O 1
ATOM 805 N N . SER A 1 94 ? 11.514 8.145 -26.169 1.00 60.84 94 SER A N 1
ATOM 806 C CA . SER A 1 94 ? 12.908 8.593 -26.206 1.00 60.84 94 SER A CA 1
ATOM 807 C C . SER A 1 94 ? 12.900 10.103 -26.436 1.00 60.84 94 SER A C 1
ATOM 809 O O . SER A 1 94 ? 12.115 10.592 -27.248 1.00 60.84 94 SER A O 1
ATOM 811 N N . LEU A 1 95 ? 13.768 10.851 -25.750 1.00 61.72 95 LEU A N 1
ATOM 812 C CA . LEU A 1 95 ? 13.933 12.289 -26.006 1.00 61.72 95 LEU A CA 1
ATOM 813 C C . LEU A 1 95 ? 14.258 12.563 -27.487 1.00 61.72 95 LEU A C 1
ATOM 815 O O . LEU A 1 95 ? 13.899 13.618 -28.000 1.00 61.72 95 LEU A O 1
ATOM 819 N N . GLU A 1 96 ? 14.864 11.586 -28.169 1.00 62.69 96 GLU A N 1
ATOM 820 C CA . GLU A 1 96 ? 15.166 11.598 -29.607 1.00 62.69 96 GLU A CA 1
ATOM 821 C C . GLU A 1 96 ? 13.922 11.418 -30.498 1.00 62.69 96 GLU A C 1
ATOM 823 O O . GLU A 1 96 ? 13.945 11.791 -31.666 1.00 62.69 96 GLU A O 1
ATOM 828 N N . GLU A 1 97 ? 12.833 10.858 -29.964 1.00 63.31 97 GLU A N 1
ATOM 829 C CA . GLU A 1 97 ? 11.578 10.587 -30.681 1.00 63.31 97 GLU A CA 1
ATOM 830 C C . GLU A 1 97 ? 10.478 11.618 -30.376 1.00 63.31 97 GLU A C 1
ATOM 832 O O . GLU A 1 97 ? 9.399 11.560 -30.970 1.00 63.31 97 GLU A O 1
ATOM 837 N N . ILE A 1 98 ? 10.723 12.569 -29.467 1.00 64.88 98 ILE A N 1
ATOM 838 C CA . ILE A 1 98 ? 9.792 13.669 -29.205 1.00 64.88 98 ILE A CA 1
ATOM 839 C C . ILE A 1 98 ? 9.850 14.645 -30.394 1.00 64.88 98 ILE A C 1
ATOM 841 O O . ILE A 1 98 ? 10.918 15.185 -30.689 1.00 64.88 98 ILE A O 1
ATOM 845 N N . PRO A 1 99 ? 8.725 14.904 -31.089 1.00 64.38 99 PRO A N 1
ATOM 846 C CA . PRO A 1 99 ? 8.681 15.875 -32.174 1.00 64.38 99 PRO A CA 1
ATOM 847 C C . PRO A 1 99 ? 9.206 17.248 -31.736 1.00 64.38 99 PRO A C 1
ATOM 849 O O . PRO A 1 99 ? 8.720 17.805 -30.754 1.00 64.38 99 PRO A O 1
ATOM 852 N N . VAL A 1 100 ? 10.143 17.816 -32.504 1.00 65.69 100 VAL A N 1
ATOM 853 C CA . VAL A 1 100 ? 10.813 19.106 -32.219 1.00 65.69 100 VAL A CA 1
ATOM 854 C C . VAL A 1 100 ? 9.824 20.231 -31.872 1.00 65.69 100 VAL A C 1
ATOM 856 O O . VAL A 1 100 ? 10.081 21.015 -30.965 1.00 65.69 100 VAL A O 1
ATOM 859 N N . HIS A 1 101 ? 8.638 20.245 -32.490 1.00 68.81 101 HIS A N 1
ATOM 860 C CA . HIS A 1 101 ? 7.607 21.255 -32.223 1.00 68.81 101 HIS A CA 1
ATOM 861 C C . HIS A 1 101 ? 7.085 21.268 -30.771 1.00 68.81 101 HIS A C 1
ATOM 863 O O . HIS A 1 101 ? 6.666 22.316 -30.289 1.00 68.81 101 HIS A O 1
ATOM 869 N N . LEU A 1 102 ? 7.120 20.135 -30.054 1.00 63.34 102 LEU A N 1
ATOM 870 C CA . LEU A 1 102 ? 6.705 20.074 -28.646 1.00 63.34 102 LEU A CA 1
ATOM 871 C C . LEU A 1 102 ? 7.754 20.690 -27.711 1.00 63.34 102 LEU A C 1
ATOM 873 O O . LEU A 1 102 ? 7.389 21.219 -26.662 1.00 63.34 102 LEU A O 1
ATOM 877 N N . TYR A 1 103 ? 9.036 20.655 -28.090 1.00 63.84 103 TYR A N 1
ATOM 878 C CA . TYR A 1 103 ? 10.095 21.357 -27.361 1.00 63.84 103 TYR A CA 1
ATOM 879 C C . TYR A 1 103 ? 9.988 22.870 -27.564 1.00 63.84 103 TYR A C 1
ATOM 881 O O . TYR A 1 103 ? 10.024 23.612 -26.589 1.00 63.84 103 TYR A O 1
ATOM 889 N N . GLU A 1 104 ? 9.735 23.321 -28.795 1.00 60.69 104 GLU A N 1
ATOM 890 C CA . GLU A 1 104 ? 9.544 24.745 -29.107 1.00 60.69 104 GLU A CA 1
ATOM 891 C C . GLU A 1 104 ? 8.321 25.349 -28.388 1.00 60.69 104 GLU A C 1
ATOM 893 O O . GLU A 1 104 ? 8.315 26.518 -28.015 1.00 60.69 104 GLU A O 1
ATOM 898 N N . GLU A 1 105 ? 7.250 24.578 -28.179 1.00 58.84 105 GLU A N 1
ATOM 899 C CA . GLU A 1 105 ? 6.100 25.019 -27.375 1.00 58.84 105 GLU A CA 1
ATOM 900 C C . GLU A 1 105 ? 6.392 25.067 -25.869 1.00 58.84 105 GLU A C 1
ATOM 902 O O . GLU A 1 105 ? 5.870 25.945 -25.179 1.00 58.84 105 GLU A O 1
ATOM 907 N N . ALA A 1 106 ? 7.209 24.146 -25.353 1.00 61.12 106 ALA A N 1
ATOM 908 C CA . ALA A 1 106 ? 7.594 24.120 -23.944 1.00 61.12 106 ALA A CA 1
ATOM 909 C C . ALA A 1 106 ? 8.585 25.244 -23.595 1.00 61.12 106 ALA A C 1
ATOM 911 O O . ALA A 1 106 ? 8.413 25.894 -22.563 1.00 61.12 106 ALA A O 1
ATOM 912 N N . GLU A 1 107 ? 9.564 25.518 -24.463 1.00 58.03 107 GLU A N 1
ATOM 913 C CA . GLU A 1 107 ? 10.487 26.652 -24.310 1.00 58.03 107 GLU A CA 1
ATOM 914 C C . GLU A 1 107 ? 9.738 27.982 -24.402 1.00 58.03 107 GLU A C 1
ATOM 916 O O . GLU A 1 107 ? 9.832 28.778 -23.474 1.00 58.03 107 GLU A O 1
ATOM 921 N N . ARG A 1 108 ? 8.871 28.172 -25.413 1.00 57.44 108 ARG A N 1
ATOM 922 C CA . ARG A 1 108 ? 8.054 29.396 -25.524 1.00 57.44 108 ARG A CA 1
ATOM 923 C C . ARG A 1 108 ? 7.218 29.671 -24.280 1.00 57.44 108 ARG A C 1
ATOM 925 O O . ARG A 1 108 ? 7.196 30.795 -23.806 1.00 57.44 108 ARG A O 1
ATOM 932 N N . LYS A 1 109 ? 6.577 28.648 -23.702 1.00 58.66 109 LYS A N 1
ATOM 933 C CA . LYS A 1 109 ? 5.807 28.816 -22.456 1.00 58.66 109 LYS A CA 1
ATOM 934 C C . LYS A 1 109 ? 6.664 29.193 -21.252 1.00 58.66 109 LYS A C 1
ATOM 936 O O . LYS A 1 109 ? 6.145 29.800 -20.322 1.00 58.66 109 LYS A O 1
ATOM 941 N N . THR A 1 110 ? 7.924 28.774 -21.235 1.00 58.16 110 THR A N 1
ATOM 942 C CA . THR A 1 110 ? 8.839 29.071 -20.130 1.00 58.16 110 THR A CA 1
ATOM 943 C C . THR A 1 110 ? 9.405 30.482 -20.286 1.00 58.16 110 THR A C 1
ATOM 945 O O . THR A 1 110 ? 9.422 31.227 -19.313 1.00 58.16 110 THR A O 1
ATOM 948 N N . ASP A 1 111 ? 9.757 30.880 -21.509 1.00 56.44 111 ASP A N 1
ATOM 949 C CA . ASP A 1 111 ? 10.236 32.228 -21.824 1.00 56.44 111 ASP A CA 1
ATOM 950 C C . ASP A 1 111 ? 9.127 33.282 -21.670 1.00 56.44 111 ASP A C 1
ATOM 952 O O . ASP A 1 111 ? 9.362 34.322 -21.059 1.00 56.44 111 ASP A O 1
ATOM 956 N N . ASP A 1 112 ? 7.898 32.996 -22.118 1.00 59.44 112 ASP A N 1
ATOM 957 C CA . ASP A 1 112 ? 6.744 33.890 -21.932 1.00 59.44 112 ASP A CA 1
ATOM 958 C C . ASP A 1 112 ? 6.429 34.102 -20.437 1.00 59.44 112 ASP A C 1
ATOM 960 O O . ASP A 1 112 ? 6.144 35.220 -20.015 1.00 59.44 112 ASP A O 1
ATOM 964 N N . ALA A 1 113 ? 6.546 33.056 -19.607 1.00 59.12 113 ALA A N 1
ATOM 965 C CA . ALA A 1 113 ? 6.325 33.157 -18.162 1.00 59.12 113 ALA A CA 1
ATOM 966 C C . ALA A 1 113 ? 7.433 33.946 -17.435 1.00 59.12 113 ALA A C 1
ATOM 968 O O . ALA A 1 113 ? 7.152 34.645 -16.463 1.00 59.12 113 ALA A O 1
ATOM 969 N N . VAL A 1 114 ? 8.683 33.857 -17.903 1.00 59.06 114 VAL A N 1
ATOM 970 C CA . VAL A 1 114 ? 9.812 34.636 -17.360 1.00 59.06 114 VAL A CA 1
ATOM 971 C C . VAL A 1 114 ? 9.700 36.113 -17.755 1.00 59.06 114 VAL A C 1
ATOM 973 O O . VAL A 1 114 ? 9.987 36.984 -16.938 1.00 59.06 114 VAL A O 1
ATOM 976 N N . LEU A 1 115 ? 9.230 36.407 -18.971 1.00 57.81 115 LEU A N 1
ATOM 977 C CA . LEU A 1 115 ? 8.995 37.778 -19.435 1.00 57.81 115 LEU A CA 1
ATOM 978 C C . LEU A 1 115 ? 7.842 38.461 -18.682 1.00 57.81 115 LEU A C 1
ATOM 980 O O . LEU A 1 115 ? 7.940 39.647 -18.373 1.00 57.81 115 LEU A O 1
ATOM 984 N N . GLU A 1 116 ? 6.771 37.735 -18.348 1.00 57.09 116 GLU A N 1
ATOM 985 C CA . GLU A 1 116 ? 5.670 38.276 -17.538 1.00 57.09 116 GLU A CA 1
ATOM 986 C C . GLU A 1 116 ? 6.111 38.622 -16.100 1.00 57.09 116 GLU A C 1
ATOM 988 O O . GLU A 1 116 ? 5.692 39.650 -15.568 1.00 57.09 116 GLU A O 1
ATOM 993 N N . GLU A 1 117 ? 7.015 37.845 -15.487 1.00 58.12 117 GLU A N 1
ATOM 994 C CA . GLU A 1 117 ? 7.557 38.148 -14.148 1.00 58.12 117 GLU A CA 1
ATOM 995 C C . GLU A 1 117 ? 8.516 39.357 -14.115 1.00 58.12 117 GLU A C 1
ATOM 997 O O . GLU A 1 117 ? 8.694 39.968 -13.056 1.00 58.12 117 GLU A O 1
ATOM 1002 N N . GLU A 1 118 ? 9.135 39.726 -15.242 1.00 57.44 118 GLU A N 1
ATOM 1003 C CA . GLU A 1 118 ? 10.018 40.899 -15.333 1.00 57.44 118 GLU A CA 1
ATOM 1004 C C . GLU A 1 118 ? 9.269 42.219 -15.581 1.00 57.44 118 GLU A C 1
ATOM 1006 O O . GLU A 1 118 ? 9.818 43.282 -15.297 1.00 57.44 118 GLU A O 1
ATOM 1011 N N . ILE A 1 119 ? 8.023 42.177 -16.066 1.00 55.69 119 ILE A N 1
ATOM 1012 C CA . ILE A 1 119 ? 7.213 43.382 -16.337 1.00 55.69 119 ILE A CA 1
ATOM 1013 C C . ILE A 1 119 ? 6.506 43.901 -15.067 1.00 55.69 119 ILE A C 1
ATOM 1015 O O . ILE A 1 119 ? 6.180 45.085 -14.990 1.00 55.69 119 ILE A O 1
ATOM 1019 N N . ASP A 1 120 ? 6.334 43.052 -14.049 1.00 52.91 120 ASP A N 1
ATOM 1020 C CA . ASP A 1 120 ? 5.705 43.390 -12.760 1.00 52.91 120 ASP A CA 1
ATOM 1021 C C . ASP A 1 120 ? 6.714 43.761 -11.637 1.00 52.91 120 ASP A C 1
ATOM 1023 O O . ASP A 1 120 ? 6.356 43.800 -10.453 1.00 52.91 120 ASP A O 1
ATOM 1027 N N . LYS A 1 121 ? 7.973 44.076 -11.981 1.00 46.62 121 LYS A N 1
ATOM 1028 C CA . LYS A 1 121 ? 8.993 44.649 -11.074 1.00 46.62 121 LYS A CA 1
ATOM 1029 C C . LYS A 1 121 ? 9.431 46.045 -11.501 1.00 46.62 121 LYS A C 1
ATOM 1031 O O . LYS A 1 121 ? 9.627 46.876 -10.583 1.00 46.62 121 LYS A O 1
#

Radius of gyration: 21.06 Å; chains: 1; bounding box: 31×57×49 Å

Foldseek 3Di:
DVVLLVLLVCLLVVDVVSLVVVCVVCVVVLLVLLCVLPVDNVSSVVLSVVLSVVCSVVSNCSNVDPDPSVVSNVSSVVSSVVSVVVVVVVVVVDVVNPPPVVVVVVVVVVVVVVVVVVVVD

pLDDT: mean 85.22, std 16.21, range [46.62, 98.75]